Protein AF-F8PGN5-F1 (afdb_monomer)

Mean predicted aligned error: 4.95 Å

Sequence (85 aa):
VYRVHWLRAKAMYNRWIKKDILVCLKMKWTVQYFQHQTKGWKDFQDANKMEAKPSHVVYAERQIIMWNQFSEQAKDSFHRLGTVV

Foldseek 3Di:
DVVVVVVVVVVVVVVVVVVVVVVLVVLVVQLVVLVVQLVVLVVQLVVVVVVVNVVSNVVSVVSNVVSVVSNVVSCVVCVVVVRHD

Structure (mmCIF, N/CA/C/O backbone):
data_AF-F8PGN5-F1
#
_entry.id   AF-F8PGN5-F1
#
loop_
_atom_site.group_PDB
_atom_site.id
_atom_site.type_symbol
_atom_site.label_atom_id
_atom_site.label_alt_id
_atom_site.label_comp_id
_atom_site.label_asym_id
_atom_site.label_entity_id
_atom_site.label_seq_id
_atom_site.pdbx_PDB_ins_code
_atom_site.Cartn_x
_atom_site.Cartn_y
_atom_site.Cartn_z
_atom_site.occupancy
_atom_site.B_iso_or_equiv
_atom_site.auth_seq_id
_atom_site.auth_comp_id
_atom_site.auth_asym_id
_atom_site.auth_atom_id
_atom_site.pdbx_PDB_model_num
ATOM 1 N N . VAL A 1 1 ? -36.883 -4.156 32.732 1.00 69.94 1 VAL A N 1
ATOM 2 C CA . VAL A 1 1 ? -36.528 -3.131 31.714 1.00 69.94 1 VAL A CA 1
ATOM 3 C C . VAL A 1 1 ? -35.030 -2.780 31.732 1.00 69.94 1 VAL A C 1
ATOM 5 O O . VAL A 1 1 ? -34.387 -2.902 30.698 1.00 69.94 1 VAL A O 1
ATOM 8 N N . TYR A 1 2 ? -34.418 -2.495 32.891 1.00 86.44 2 TYR A N 1
ATOM 9 C CA . TYR A 1 2 ? -32.994 -2.108 33.036 1.00 86.44 2 TYR A CA 1
ATOM 10 C C . TYR A 1 2 ? -31.952 -3.051 32.382 1.00 86.44 2 TYR A C 1
ATOM 12 O O . TYR A 1 2 ? -31.067 -2.606 31.653 1.00 86.44 2 TYR A O 1
ATOM 20 N N . ARG A 1 3 ? -32.090 -4.374 32.558 1.00 91.69 3 ARG A N 1
ATOM 21 C CA . ARG A 1 3 ? -31.147 -5.376 32.015 1.00 91.69 3 ARG A CA 1
ATOM 22 C C . ARG A 1 3 ? -31.058 -5.372 30.483 1.00 91.69 3 ARG A C 1
ATOM 24 O O . ARG A 1 3 ? -29.974 -5.540 29.932 1.00 91.69 3 ARG A O 1
ATOM 31 N N . VAL A 1 4 ? -32.181 -5.163 29.791 1.00 92.44 4 VAL A N 1
ATOM 32 C CA . VAL A 1 4 ? -32.230 -5.144 28.316 1.00 92.44 4 VAL A CA 1
ATOM 33 C C . VAL A 1 4 ? -31.532 -3.899 27.768 1.00 92.44 4 VAL A C 1
ATOM 35 O O . VAL A 1 4 ? -30.778 -4.000 26.800 1.00 92.44 4 VAL A O 1
ATOM 38 N N . HIS A 1 5 ? -31.717 -2.740 28.409 1.00 93.31 5 HIS A N 1
ATOM 39 C CA . HIS A 1 5 ? -31.009 -1.514 28.030 1.00 93.31 5 HIS A CA 1
ATOM 40 C C . HIS A 1 5 ? -29.498 -1.647 28.227 1.00 93.31 5 HIS A C 1
ATOM 42 O O . HIS A 1 5 ? -28.737 -1.305 27.322 1.00 93.31 5 HIS A O 1
ATOM 48 N N . TRP A 1 6 ? -29.063 -2.231 29.347 1.00 94.94 6 TRP A N 1
ATOM 49 C CA . TRP A 1 6 ? -27.645 -2.488 29.592 1.00 94.94 6 TRP A CA 1
ATOM 50 C C . TRP A 1 6 ? -27.027 -3.436 28.552 1.00 94.94 6 TRP A C 1
ATOM 52 O O . TRP A 1 6 ? -25.961 -3.146 28.010 1.00 94.94 6 TRP A O 1
ATOM 62 N N . LEU A 1 7 ? -27.711 -4.533 28.202 1.00 96.00 7 LEU A N 1
ATOM 63 C CA . LEU A 1 7 ? -27.228 -5.469 27.179 1.00 96.00 7 LEU A CA 1
ATOM 64 C C . LEU A 1 7 ? -27.092 -4.807 25.801 1.00 96.00 7 LEU A C 1
ATOM 66 O O . LEU A 1 7 ? -26.100 -5.038 25.109 1.00 96.00 7 LEU A O 1
ATOM 70 N N . ARG A 1 8 ? -28.049 -3.953 25.414 1.00 95.50 8 ARG A N 1
ATOM 71 C CA . ARG A 1 8 ? -27.979 -3.191 24.156 1.00 95.50 8 ARG A CA 1
ATOM 72 C C . ARG A 1 8 ? -26.804 -2.216 24.153 1.00 95.50 8 ARG A C 1
ATOM 74 O O . ARG A 1 8 ? -26.044 -2.202 23.186 1.00 95.50 8 ARG A O 1
ATOM 81 N N . ALA A 1 9 ? -26.613 -1.462 25.237 1.00 95.38 9 ALA A N 1
ATOM 82 C CA . ALA A 1 9 ? -25.490 -0.535 25.371 1.00 95.38 9 ALA A CA 1
ATOM 83 C C . ALA A 1 9 ? -24.139 -1.268 25.298 1.00 95.38 9 ALA A C 1
ATOM 85 O O . ALA A 1 9 ? -23.263 -0.881 24.524 1.00 95.38 9 ALA A O 1
ATOM 86 N N . LYS A 1 10 ? -24.000 -2.395 26.010 1.00 96.38 10 LYS A N 1
ATOM 87 C CA . LYS A 1 10 ? -22.798 -3.241 25.968 1.00 96.38 10 LYS A CA 1
ATOM 88 C C . LYS A 1 10 ? -22.531 -3.805 24.569 1.00 96.38 10 LYS A C 1
ATOM 90 O O . LYS A 1 10 ? -21.394 -3.789 24.105 1.00 96.38 10 LYS A O 1
ATOM 95 N N . ALA A 1 11 ? -23.564 -4.278 23.870 1.00 96.69 11 ALA A N 1
ATOM 96 C CA . ALA A 1 11 ? -23.426 -4.781 22.505 1.00 96.69 11 ALA A CA 1
ATOM 97 C C . ALA A 1 11 ? -22.985 -3.680 21.525 1.00 96.69 11 ALA A C 1
ATOM 99 O O . ALA A 1 11 ? -22.125 -3.921 20.677 1.00 96.69 11 ALA A O 1
ATOM 100 N N . MET A 1 12 ? -23.529 -2.466 21.658 1.00 96.12 12 MET A N 1
ATOM 101 C CA . MET A 1 12 ? -23.108 -1.314 20.858 1.00 96.12 12 MET A CA 1
ATOM 102 C C . MET A 1 12 ? -21.651 -0.942 21.126 1.00 96.12 12 MET A C 1
ATOM 104 O O . MET A 1 12 ? -20.901 -0.769 20.169 1.00 96.12 12 MET A O 1
ATOM 108 N N . TYR A 1 13 ? -21.244 -0.881 22.393 1.00 95.50 13 TYR A N 1
ATOM 109 C CA . TYR A 1 13 ? -19.861 -0.614 22.786 1.00 95.50 13 TYR A CA 1
ATOM 110 C C . TYR A 1 13 ? -18.888 -1.645 22.194 1.00 95.50 13 TYR A C 1
ATOM 112 O O . TYR A 1 13 ? -17.942 -1.286 21.496 1.00 95.50 13 TYR A O 1
ATOM 120 N N . ASN A 1 14 ? -19.189 -2.938 22.348 1.00 96.69 14 ASN A N 1
ATOM 121 C CA . ASN A 1 14 ? -18.379 -4.011 21.768 1.00 96.69 14 ASN A CA 1
ATOM 122 C C . ASN A 1 14 ? -18.305 -3.924 20.239 1.00 96.69 14 ASN A C 1
ATOM 124 O O . ASN A 1 14 ? -17.270 -4.216 19.641 1.00 96.69 14 ASN A O 1
ATOM 128 N N . ARG A 1 15 ? -19.402 -3.535 19.582 1.00 96.81 15 ARG A N 1
ATOM 129 C CA . ARG A 1 15 ? -19.424 -3.335 18.131 1.00 96.81 15 ARG A CA 1
ATOM 130 C C . ARG A 1 15 ? -18.534 -2.167 17.714 1.00 96.81 15 ARG A C 1
ATOM 132 O O . ARG A 1 15 ? -17.884 -2.279 16.682 1.00 96.81 15 ARG A O 1
ATOM 139 N N . TRP A 1 16 ? -18.513 -1.076 18.477 1.00 96.44 16 TRP A N 1
ATOM 140 C CA . TRP A 1 16 ? -17.631 0.059 18.208 1.00 96.44 16 TRP A CA 1
ATOM 141 C C . TRP A 1 16 ? -16.161 -0.342 18.293 1.00 96.44 16 TRP A C 1
ATOM 143 O O . TRP A 1 16 ? -15.447 -0.128 17.321 1.00 96.44 16 TRP A O 1
ATOM 153 N N . ILE A 1 17 ? -15.755 -1.047 19.354 1.00 95.06 17 ILE A N 1
ATOM 154 C CA . ILE A 1 17 ? -14.384 -1.577 19.479 1.00 95.06 17 ILE A CA 1
ATOM 155 C C . ILE A 1 17 ? -14.032 -2.484 18.295 1.00 95.06 17 ILE A C 1
ATOM 157 O O . ILE A 1 17 ? -12.988 -2.333 17.670 1.00 95.06 17 ILE A O 1
ATOM 161 N N . LYS A 1 18 ? -14.920 -3.422 17.941 1.00 94.25 18 LYS A N 1
ATOM 162 C CA . LYS A 1 18 ? -14.682 -4.322 16.801 1.00 94.25 18 LYS A CA 1
ATOM 163 C C . LYS A 1 18 ? -14.536 -3.565 15.483 1.00 94.25 18 LYS A C 1
ATOM 165 O O . LYS A 1 18 ? -13.709 -3.943 14.659 1.00 94.25 18 LYS A O 1
ATOM 170 N N . LYS A 1 19 ? -15.363 -2.541 15.261 1.00 95.12 19 LYS A N 1
ATOM 171 C CA . LYS A 1 19 ? -15.306 -1.721 14.047 1.00 95.12 19 LYS A CA 1
ATOM 172 C C . LYS A 1 19 ? -14.002 -0.943 13.966 1.00 95.12 19 LYS A C 1
ATOM 174 O O . LYS A 1 19 ? -13.421 -0.922 12.891 1.00 95.12 19 LYS A O 1
ATOM 179 N N . ASP A 1 20 ? -13.558 -0.367 15.074 1.00 92.50 20 ASP A N 1
ATOM 180 C CA . ASP A 1 20 ? -12.298 0.369 15.155 1.00 92.50 20 ASP A CA 1
ATOM 181 C C . ASP A 1 20 ? -11.108 -0.517 14.747 1.00 92.50 20 ASP A C 1
ATOM 183 O O . ASP A 1 20 ? -10.430 -0.243 13.758 1.00 92.50 20 ASP A O 1
ATOM 187 N N . ILE A 1 21 ? -10.977 -1.689 15.382 1.00 92.88 21 ILE A N 1
ATOM 188 C CA . ILE A 1 21 ? -9.945 -2.684 15.044 1.00 92.88 21 ILE A CA 1
ATOM 189 C C . ILE A 1 21 ? -10.026 -3.095 13.566 1.00 92.88 21 ILE A C 1
ATOM 191 O O . ILE A 1 21 ? -9.010 -3.178 12.874 1.00 92.88 21 ILE A O 1
ATOM 195 N N . LEU A 1 22 ? -11.236 -3.356 13.061 1.00 95.56 22 LEU A N 1
ATOM 196 C CA . LEU A 1 22 ? -11.434 -3.781 11.677 1.00 95.56 22 LEU A CA 1
ATOM 197 C C . LEU A 1 22 ? -11.045 -2.690 10.671 1.00 95.56 22 LEU A C 1
ATOM 199 O O . LEU A 1 22 ? -10.531 -3.016 9.604 1.00 95.56 22 LEU A O 1
ATOM 203 N N . VAL A 1 23 ? -11.299 -1.418 10.979 1.00 93.94 23 VAL A N 1
ATOM 204 C CA . VAL A 1 23 ? -10.920 -0.292 10.116 1.00 93.94 23 VAL A CA 1
ATOM 205 C C . VAL A 1 23 ? -9.399 -0.185 10.032 1.00 93.94 23 VAL A C 1
ATOM 207 O O . VAL A 1 23 ? -8.873 -0.165 8.920 1.00 93.94 23 VAL A O 1
ATOM 210 N N . CYS A 1 24 ? -8.691 -0.244 11.163 1.00 91.75 24 CYS A N 1
ATOM 211 C CA . CYS A 1 24 ? -7.225 -0.236 11.188 1.00 91.75 24 CYS A CA 1
ATOM 212 C C . CYS A 1 24 ? -6.628 -1.405 10.385 1.00 91.75 24 CYS A C 1
ATOM 214 O O . CYS A 1 24 ? -5.722 -1.217 9.572 1.00 91.75 24 CYS A O 1
ATOM 216 N N . LEU A 1 25 ? -7.180 -2.615 10.539 1.00 94.12 25 LEU A N 1
ATOM 217 C CA . LEU A 1 25 ? -6.755 -3.781 9.756 1.00 94.12 25 LEU A CA 1
ATOM 218 C C . LEU A 1 25 ? -7.009 -3.600 8.256 1.00 94.12 25 LEU A C 1
ATOM 220 O O . LEU A 1 25 ? -6.144 -3.924 7.445 1.00 94.12 25 LEU A O 1
ATOM 224 N N . LYS A 1 26 ? -8.167 -3.054 7.871 1.00 95.88 26 LYS A N 1
ATOM 225 C CA . LYS A 1 26 ? -8.488 -2.784 6.464 1.00 95.88 26 LYS A CA 1
ATOM 226 C C . LYS A 1 26 ? -7.549 -1.755 5.842 1.00 95.88 26 LYS A C 1
ATOM 228 O O . LYS A 1 26 ? -7.147 -1.945 4.696 1.00 95.88 26 LYS A O 1
ATOM 233 N N . MET A 1 27 ? -7.175 -0.705 6.574 1.00 94.94 27 MET A N 1
ATOM 234 C CA . MET A 1 27 ? -6.186 0.279 6.113 1.00 94.94 27 MET A CA 1
ATOM 235 C C . MET A 1 27 ? -4.843 -0.403 5.839 1.00 94.94 27 MET A C 1
ATOM 237 O O . MET A 1 27 ? -4.278 -0.252 4.754 1.00 94.94 27 MET A O 1
ATOM 241 N N . LYS A 1 28 ? -4.402 -1.263 6.765 1.00 95.12 28 LYS A N 1
ATOM 242 C CA . LYS A 1 28 ? -3.178 -2.049 6.597 1.00 95.12 28 LYS A CA 1
ATOM 243 C C . LYS A 1 28 ? -3.221 -2.977 5.387 1.00 95.12 28 LYS A C 1
ATOM 245 O O . LYS A 1 28 ? -2.313 -2.967 4.558 1.00 95.12 28 LYS A O 1
ATOM 250 N N . TRP A 1 29 ? -4.296 -3.746 5.246 1.00 96.50 29 TRP A N 1
ATOM 251 C CA . TRP A 1 29 ? -4.475 -4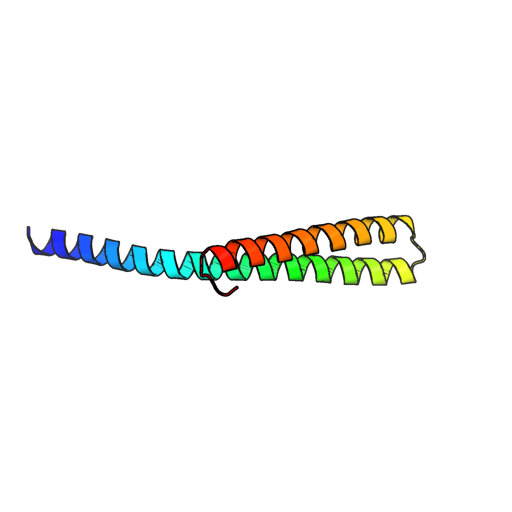.642 4.104 1.00 96.50 29 TRP A CA 1
ATOM 252 C C . TRP A 1 29 ? -4.571 -3.898 2.777 1.00 96.50 29 TRP A C 1
ATOM 254 O O . TRP A 1 29 ? -4.096 -4.409 1.772 1.00 96.50 29 TRP A O 1
ATOM 264 N N . THR A 1 30 ? -5.127 -2.686 2.766 1.00 97.19 30 THR A N 1
ATOM 265 C CA . THR A 1 30 ? -5.187 -1.852 1.558 1.00 97.19 30 THR A CA 1
ATOM 266 C C . THR A 1 30 ? -3.786 -1.520 1.046 1.00 97.19 30 THR A C 1
ATOM 268 O O . THR A 1 30 ? -3.497 -1.731 -0.130 1.00 97.19 30 THR A O 1
ATOM 271 N N . VAL A 1 31 ? -2.880 -1.082 1.927 1.00 96.94 31 VAL A N 1
ATOM 272 C CA . VAL A 1 31 ? -1.487 -0.799 1.538 1.00 96.94 31 VAL A CA 1
ATOM 273 C C . VAL A 1 31 ? -0.765 -2.067 1.095 1.00 96.94 31 VAL A C 1
ATOM 275 O O . VAL A 1 31 ? -0.110 -2.072 0.052 1.00 96.94 31 VAL A O 1
ATOM 278 N N . GLN A 1 32 ? -0.924 -3.164 1.838 1.00 97.12 32 GLN A N 1
ATOM 279 C CA . GLN A 1 32 ? -0.324 -4.452 1.474 1.00 97.12 32 GLN A CA 1
ATOM 280 C C . GLN A 1 32 ? -0.826 -4.961 0.119 1.00 97.12 32 GLN A C 1
ATOM 282 O O . GLN A 1 32 ? -0.049 -5.506 -0.662 1.00 97.12 32 GLN A O 1
ATOM 287 N N . TYR A 1 33 ? -2.104 -4.749 -0.188 1.00 98.06 33 TYR A N 1
ATOM 288 C CA . TYR A 1 33 ? -2.685 -5.101 -1.474 1.00 98.06 33 TYR A CA 1
ATOM 289 C C . TYR A 1 33 ? -2.049 -4.301 -2.615 1.00 98.06 33 TYR A C 1
ATOM 291 O O . TYR A 1 33 ? -1.647 -4.894 -3.612 1.00 98.06 33 TYR A O 1
ATOM 299 N N . PHE A 1 34 ? -1.875 -2.985 -2.466 1.00 98.00 34 PHE A N 1
ATOM 300 C CA . PHE A 1 34 ? -1.207 -2.168 -3.486 1.00 98.00 34 PHE A CA 1
ATOM 301 C C . PHE A 1 34 ? 0.243 -2.599 -3.716 1.00 98.00 34 PHE A C 1
ATOM 303 O O . PHE A 1 34 ? 0.662 -2.755 -4.860 1.00 98.00 34 PHE A O 1
ATOM 310 N N . GLN A 1 35 ? 0.986 -2.892 -2.648 1.00 97.81 35 GLN A N 1
ATOM 311 C CA . GLN A 1 35 ? 2.350 -3.422 -2.755 1.00 97.81 35 GLN A CA 1
ATOM 312 C C . GLN A 1 35 ? 2.392 -4.788 -3.446 1.00 97.81 35 GLN A C 1
ATOM 314 O O . GLN A 1 35 ? 3.279 -5.047 -4.261 1.00 97.81 35 GLN A O 1
ATOM 319 N N . HIS A 1 36 ? 1.425 -5.657 -3.145 1.00 98.00 36 HIS A N 1
ATOM 320 C CA . HIS A 1 36 ? 1.288 -6.948 -3.806 1.00 98.00 36 HIS A CA 1
ATOM 321 C C . HIS A 1 36 ? 1.014 -6.787 -5.308 1.00 98.00 36 HIS A C 1
ATOM 323 O O . HIS A 1 36 ? 1.663 -7.455 -6.111 1.00 98.00 36 HIS A O 1
ATOM 329 N N . GLN A 1 37 ? 0.137 -5.854 -5.695 1.00 98.19 37 GLN A N 1
ATOM 330 C CA . GLN A 1 37 ? -0.111 -5.530 -7.103 1.00 98.19 37 GLN A CA 1
ATOM 331 C C . GLN A 1 37 ? 1.152 -5.009 -7.792 1.00 98.19 37 GLN A C 1
ATOM 333 O O . GLN A 1 37 ? 1.513 -5.517 -8.852 1.00 98.19 37 GLN A O 1
ATOM 338 N N . THR A 1 38 ? 1.883 -4.069 -7.178 1.00 98.00 38 THR A N 1
ATOM 339 C CA . THR A 1 38 ? 3.180 -3.609 -7.703 1.00 98.00 38 THR A CA 1
ATOM 340 C C . THR A 1 38 ? 4.117 -4.787 -7.958 1.00 98.00 38 THR A C 1
ATOM 342 O O . THR A 1 38 ? 4.740 -4.854 -9.017 1.00 98.00 38 THR A O 1
ATOM 345 N N . LYS A 1 39 ? 4.238 -5.711 -6.996 1.00 97.94 39 LYS A N 1
ATOM 346 C CA . LYS A 1 39 ? 5.102 -6.885 -7.138 1.00 97.94 39 LYS A CA 1
ATOM 347 C C . LYS A 1 39 ? 4.669 -7.753 -8.322 1.00 97.94 39 LYS A C 1
ATOM 349 O O . LYS A 1 39 ? 5.507 -8.060 -9.159 1.00 97.94 39 LYS A O 1
ATOM 354 N N . GLY A 1 40 ? 3.378 -8.060 -8.444 1.00 97.75 40 GLY A N 1
ATOM 355 C CA . GLY A 1 40 ? 2.859 -8.839 -9.571 1.00 97.75 40 GLY A CA 1
ATOM 356 C C . GLY A 1 40 ? 3.153 -8.197 -10.931 1.00 97.75 40 GLY A C 1
ATOM 357 O O . GLY A 1 40 ? 3.535 -8.888 -11.872 1.00 97.75 40 GLY A O 1
ATOM 358 N N . TRP A 1 41 ? 3.056 -6.867 -11.035 1.00 97.81 41 TRP A N 1
ATOM 359 C CA . TRP A 1 41 ? 3.404 -6.158 -12.270 1.00 97.81 41 TRP A CA 1
ATOM 360 C C . TRP A 1 41 ? 4.907 -6.126 -12.558 1.00 97.81 41 TRP A C 1
ATOM 362 O O . TRP A 1 41 ? 5.280 -6.165 -13.729 1.00 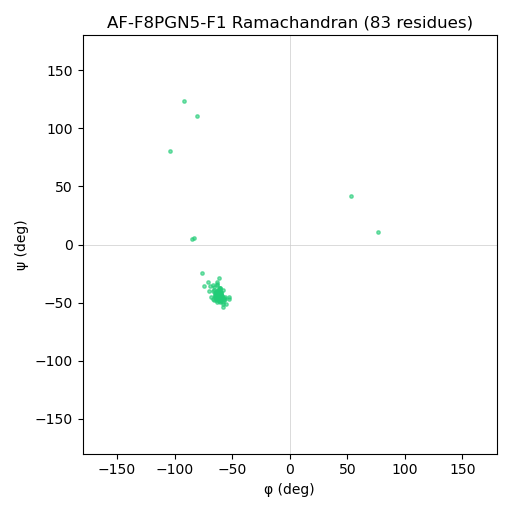97.81 41 TRP A O 1
ATOM 372 N N . LYS A 1 42 ? 5.767 -6.092 -11.532 1.00 96.75 42 LYS A N 1
ATOM 373 C CA . LYS A 1 42 ? 7.223 -6.256 -11.697 1.00 96.75 42 LYS A CA 1
ATOM 374 C C . LYS A 1 42 ? 7.562 -7.642 -12.232 1.00 96.75 42 LYS A C 1
ATOM 376 O O . LYS A 1 42 ? 8.250 -7.741 -13.240 1.00 96.75 42 LYS A O 1
ATOM 381 N N . ASP A 1 43 ? 6.989 -8.682 -11.633 1.00 96.38 43 ASP A N 1
ATOM 382 C CA . ASP A 1 43 ? 7.193 -10.063 -12.077 1.00 96.38 43 ASP A CA 1
ATOM 383 C C . ASP A 1 43 ? 6.726 -10.240 -13.542 1.00 96.38 43 ASP A C 1
ATOM 385 O O . ASP A 1 43 ? 7.422 -10.838 -14.364 1.00 96.38 43 ASP A O 1
ATOM 389 N N . PHE A 1 44 ? 5.586 -9.638 -13.912 1.00 94.12 44 PHE A N 1
ATOM 390 C CA . PHE A 1 44 ? 5.101 -9.605 -15.298 1.00 94.12 44 PHE A CA 1
ATOM 391 C C . PHE A 1 44 ? 6.041 -8.835 -16.241 1.00 94.12 44 PHE A C 1
ATOM 393 O O . PHE A 1 44 ? 6.304 -9.288 -17.358 1.00 94.12 44 PHE A O 1
ATOM 400 N N . GLN A 1 45 ? 6.548 -7.673 -15.820 1.00 95.50 45 GLN A N 1
ATOM 401 C CA . GLN A 1 45 ? 7.502 -6.882 -16.599 1.00 95.50 45 GLN A CA 1
ATOM 402 C C . GLN A 1 45 ? 8.772 -7.691 -16.886 1.00 95.50 45 GLN A C 1
ATOM 404 O O . GLN A 1 45 ? 9.230 -7.721 -18.028 1.00 95.50 45 GLN A O 1
ATOM 409 N N . ASP A 1 46 ? 9.321 -8.354 -15.870 1.00 93.56 46 ASP A N 1
ATOM 410 C CA . ASP A 1 46 ? 10.565 -9.113 -15.976 1.00 93.56 46 ASP A CA 1
ATOM 411 C C . ASP A 1 46 ? 10.405 -10.332 -16.893 1.00 93.56 46 ASP A C 1
ATOM 413 O O . ASP A 1 46 ? 11.254 -10.555 -17.757 1.00 93.56 46 ASP A O 1
ATOM 417 N N . ALA A 1 47 ? 9.270 -11.036 -16.822 1.00 92.62 47 ALA A N 1
ATOM 418 C CA . ALA A 1 47 ? 8.945 -12.105 -17.768 1.00 92.62 47 ALA A CA 1
ATOM 419 C C . ALA A 1 47 ? 8.875 -11.599 -19.226 1.00 92.62 47 ALA A C 1
ATOM 421 O O . ALA A 1 47 ? 9.442 -12.205 -20.133 1.00 92.62 47 ALA A O 1
ATOM 422 N N . ASN A 1 48 ? 8.244 -10.445 -19.473 1.00 90.31 48 ASN A N 1
ATOM 423 C CA . ASN A 1 48 ? 8.101 -9.903 -20.833 1.00 90.31 48 ASN A CA 1
ATOM 424 C C . ASN A 1 48 ? 9.383 -9.254 -21.381 1.00 90.31 48 ASN A C 1
ATOM 426 O O . ASN A 1 48 ? 9.563 -9.193 -22.600 1.00 90.31 48 ASN A O 1
ATOM 430 N N . LYS A 1 49 ? 10.290 -8.791 -20.508 1.00 88.12 49 LYS A N 1
ATOM 431 C CA . LYS A 1 49 ? 11.648 -8.388 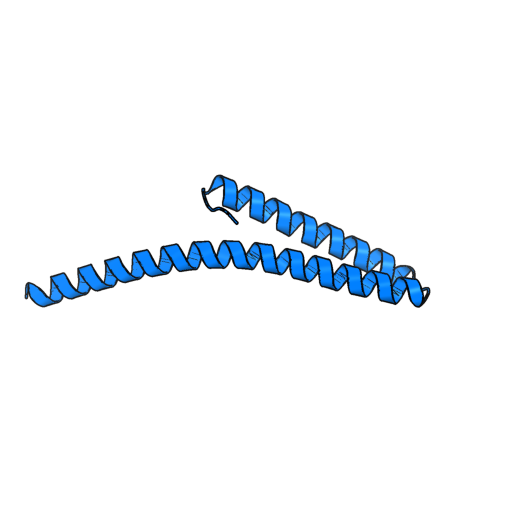-20.905 1.00 88.12 49 LYS A CA 1
ATOM 432 C C . LYS A 1 49 ? 12.424 -9.577 -21.466 1.00 88.12 49 LYS A C 1
ATOM 434 O O . LYS A 1 49 ? 13.082 -9.422 -22.490 1.00 88.12 49 LYS A O 1
ATOM 439 N N . MET A 1 50 ? 12.307 -10.752 -20.839 1.00 82.81 50 MET A N 1
ATOM 440 C CA . MET A 1 50 ? 12.936 -11.985 -21.334 1.00 82.81 50 MET A CA 1
ATOM 441 C C . MET A 1 50 ? 12.381 -12.406 -22.703 1.00 82.81 50 MET A C 1
ATOM 443 O O . MET A 1 50 ? 13.131 -12.882 -23.547 1.00 82.81 50 MET A O 1
ATOM 447 N N . GLU A 1 51 ? 11.090 -12.174 -22.952 1.00 83.25 51 GLU A N 1
ATOM 448 C CA . GLU A 1 51 ? 10.422 -12.494 -24.223 1.00 83.25 51 GLU A CA 1
ATOM 449 C C . GLU A 1 51 ? 10.567 -11.411 -25.314 1.00 83.25 51 GLU A C 1
ATOM 451 O O . GLU A 1 51 ? 9.954 -11.528 -26.375 1.00 83.25 51 GLU A O 1
ATOM 456 N N . ALA A 1 52 ? 11.348 -10.349 -25.073 1.00 84.12 52 ALA A N 1
ATOM 457 C CA . ALA A 1 52 ? 11.557 -9.229 -25.999 1.00 84.12 52 ALA A CA 1
ATOM 458 C C . ALA A 1 52 ? 10.249 -8.575 -26.503 1.00 84.12 52 ALA A C 1
ATOM 460 O O . ALA A 1 52 ? 10.121 -8.220 -27.676 1.00 84.12 52 ALA A O 1
ATOM 461 N N . LYS A 1 53 ? 9.272 -8.383 -25.602 1.00 86.31 53 LYS A N 1
ATOM 462 C CA . LYS A 1 53 ? 7.968 -7.753 -25.886 1.00 86.31 53 LYS A CA 1
ATOM 463 C C . LYS A 1 53 ? 7.902 -6.309 -25.352 1.00 86.31 53 LYS A C 1
ATOM 465 O O . LYS A 1 53 ? 7.313 -6.069 -24.294 1.00 86.31 53 LYS A O 1
ATOM 470 N N . PRO A 1 54 ? 8.468 -5.310 -26.059 1.00 84.94 54 PRO A N 1
ATOM 471 C CA . PRO A 1 54 ? 8.676 -3.962 -25.519 1.00 84.94 54 PRO A CA 1
ATOM 472 C C . PRO A 1 54 ? 7.380 -3.220 -25.158 1.00 84.94 54 PRO A C 1
ATOM 474 O O . PRO A 1 54 ? 7.345 -2.498 -24.166 1.00 84.94 54 PRO A O 1
ATOM 477 N N . SER A 1 55 ? 6.288 -3.426 -25.899 1.00 89.75 55 SER A N 1
ATOM 478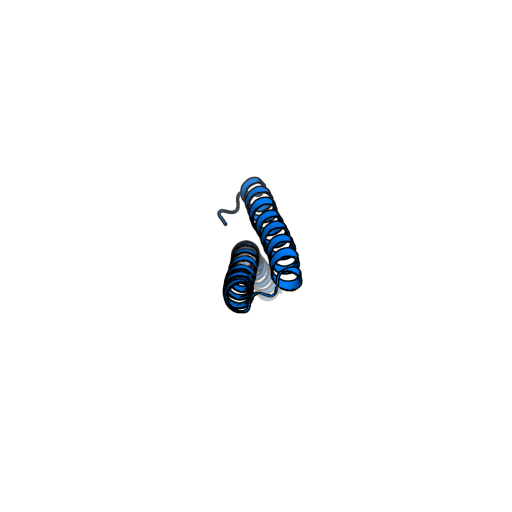 C CA . SER A 1 55 ? 4.989 -2.801 -25.601 1.00 89.75 55 SER A CA 1
ATOM 479 C C . SER A 1 55 ? 4.416 -3.245 -24.251 1.00 89.75 55 SER A C 1
ATOM 481 O O . SER A 1 55 ? 3.902 -2.427 -23.486 1.00 89.75 55 SER A O 1
ATOM 483 N N . HIS A 1 56 ? 4.543 -4.534 -23.929 1.00 89.56 56 HIS A N 1
ATOM 484 C CA . HIS A 1 56 ? 4.085 -5.101 -22.663 1.00 89.56 56 HIS A CA 1
ATOM 485 C C . HIS A 1 56 ? 4.931 -4.613 -21.486 1.00 89.56 56 HIS A C 1
ATOM 487 O O . HIS A 1 56 ? 4.384 -4.344 -20.417 1.00 89.56 56 HIS A O 1
ATOM 493 N N . VAL A 1 57 ? 6.237 -4.429 -21.696 1.00 93.19 57 VAL A N 1
ATOM 494 C CA . VAL A 1 57 ? 7.153 -3.873 -20.690 1.00 93.19 57 VAL A CA 1
ATOM 495 C C . VAL A 1 57 ? 6.769 -2.436 -20.335 1.00 93.19 57 VAL A C 1
ATOM 497 O O . VAL A 1 57 ? 6.589 -2.138 -19.157 1.00 93.19 57 VAL A O 1
ATOM 500 N N . VAL A 1 58 ? 6.551 -1.572 -21.331 1.00 94.06 58 VAL A N 1
ATOM 501 C CA . VAL A 1 58 ? 6.146 -0.170 -21.103 1.00 94.06 58 VAL A CA 1
ATOM 502 C C . VAL A 1 58 ? 4.789 -0.088 -20.397 1.00 94.06 58 VAL A C 1
ATOM 504 O O . VAL A 1 58 ? 4.583 0.735 -19.502 1.00 94.06 58 VAL A O 1
ATOM 507 N N . TYR A 1 59 ? 3.845 -0.962 -20.756 1.00 95.19 59 TYR A N 1
ATOM 508 C CA . TYR A 1 59 ? 2.559 -1.018 -20.064 1.00 95.19 59 TYR A CA 1
ATOM 509 C C . TYR A 1 59 ? 2.712 -1.447 -18.599 1.00 95.19 59 TYR A C 1
ATOM 511 O O . TYR A 1 59 ? 2.126 -0.825 -17.710 1.00 95.19 59 TYR A O 1
ATOM 519 N N . ALA A 1 60 ? 3.528 -2.469 -18.337 1.00 95.56 60 ALA A N 1
ATOM 520 C CA . ALA A 1 60 ? 3.810 -2.936 -16.986 1.00 95.56 60 ALA A CA 1
ATOM 521 C C . ALA A 1 60 ? 4.480 -1.846 -16.134 1.00 95.56 60 ALA A C 1
ATOM 523 O O . ALA A 1 60 ? 4.081 -1.640 -14.992 1.00 95.56 60 ALA A O 1
ATOM 524 N N . GLU A 1 61 ? 5.417 -1.077 -16.696 1.00 96.25 61 GLU A N 1
ATOM 525 C CA . GLU A 1 61 ? 6.044 0.070 -16.018 1.00 96.25 61 GLU A CA 1
ATOM 526 C C . GLU A 1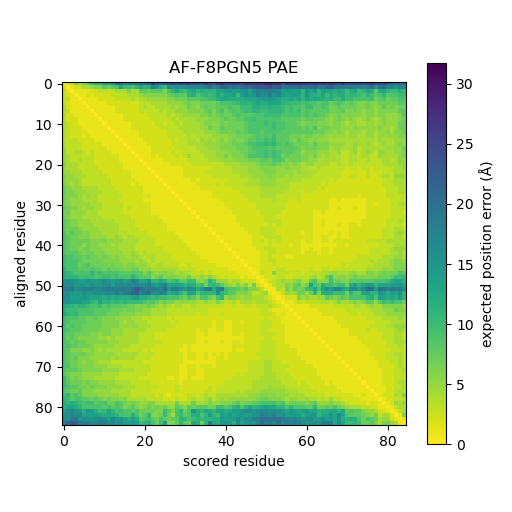 61 ? 5.018 1.098 -15.557 1.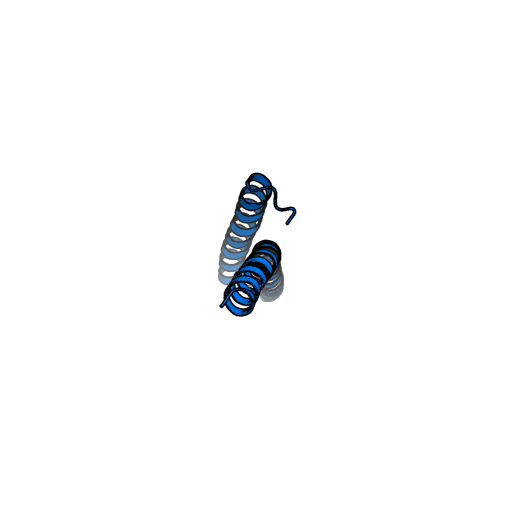00 96.25 61 GLU A C 1
ATOM 528 O O . GLU A 1 61 ? 5.036 1.528 -14.400 1.00 96.25 61 GLU A O 1
ATOM 533 N N . ARG A 1 62 ? 4.066 1.445 -16.428 1.00 97.31 62 ARG A N 1
ATOM 534 C CA . ARG A 1 62 ? 2.981 2.361 -16.069 1.00 97.31 62 ARG A CA 1
ATOM 535 C C . ARG A 1 62 ? 2.147 1.823 -14.904 1.00 97.31 62 ARG A C 1
ATOM 537 O O . ARG A 1 62 ? 1.804 2.587 -14.002 1.00 97.31 62 ARG A O 1
ATOM 544 N N . GLN A 1 63 ? 1.837 0.526 -14.907 1.00 97.69 63 GLN A N 1
ATOM 545 C CA . GLN A 1 63 ? 1.092 -0.111 -13.818 1.00 97.69 63 GLN A CA 1
ATOM 546 C C . GLN A 1 63 ? 1.886 -0.096 -12.507 1.00 97.69 63 GLN A C 1
ATOM 548 O O . GLN A 1 63 ? 1.345 0.290 -11.473 1.00 97.69 63 GLN A O 1
ATOM 553 N N . ILE A 1 64 ? 3.179 -0.432 -12.544 1.00 98.00 64 ILE A N 1
ATOM 554 C CA . ILE A 1 64 ? 4.075 -0.402 -11.376 1.00 98.00 64 ILE A CA 1
ATOM 555 C C . ILE A 1 64 ? 4.094 0.993 -10.744 1.00 98.00 64 ILE A C 1
ATOM 557 O O . ILE A 1 64 ? 3.962 1.118 -9.526 1.00 98.00 64 ILE A O 1
ATOM 561 N N . ILE A 1 65 ? 4.240 2.043 -11.557 1.00 98.06 65 ILE A N 1
ATOM 562 C CA . ILE A 1 65 ? 4.255 3.432 -11.077 1.00 98.06 65 ILE A CA 1
ATOM 563 C C . ILE A 1 65 ? 2.926 3.777 -10.399 1.00 98.06 65 ILE A C 1
ATOM 565 O O . ILE A 1 65 ? 2.931 4.284 -9.278 1.00 98.06 65 ILE A O 1
ATOM 569 N N . MET A 1 66 ? 1.798 3.462 -11.038 1.00 98.38 66 MET A N 1
ATOM 570 C CA . MET A 1 66 ? 0.465 3.745 -10.500 1.00 98.38 66 MET A CA 1
ATOM 571 C C . MET A 1 66 ? 0.224 3.045 -9.153 1.00 98.38 66 MET A C 1
ATOM 573 O O . MET A 1 66 ? -0.190 3.688 -8.190 1.00 98.38 66 MET A O 1
ATOM 577 N N . TRP A 1 67 ? 0.522 1.746 -9.047 1.00 98.25 67 TRP A N 1
ATOM 578 C CA . TRP A 1 67 ? 0.320 0.996 -7.801 1.00 98.25 67 TRP A CA 1
ATOM 579 C C . TRP A 1 67 ? 1.249 1.456 -6.675 1.00 98.25 67 TRP A C 1
ATOM 581 O O . TRP A 1 67 ? 0.823 1.527 -5.520 1.00 98.25 67 TRP A O 1
ATOM 591 N N . ASN A 1 68 ? 2.482 1.855 -6.998 1.00 97.94 68 ASN A N 1
ATOM 592 C CA . ASN A 1 68 ? 3.373 2.485 -6.024 1.00 97.94 68 ASN A CA 1
ATOM 593 C C . ASN A 1 68 ? 2.814 3.815 -5.520 1.00 97.94 68 ASN A C 1
ATOM 595 O O . ASN A 1 68 ? 2.796 4.041 -4.313 1.00 97.94 68 ASN A O 1
ATOM 599 N N . GLN A 1 69 ? 2.309 4.667 -6.415 1.00 98.06 69 GLN A N 1
ATOM 600 C CA . GLN A 1 69 ? 1.684 5.930 -6.022 1.00 98.06 69 GLN A CA 1
ATOM 601 C C . GLN A 1 69 ? 0.482 5.700 -5.101 1.00 98.06 69 GLN A C 1
ATOM 603 O O . GLN A 1 69 ? 0.365 6.386 -4.088 1.00 98.06 69 GLN A O 1
ATOM 608 N N . PHE A 1 70 ? -0.367 4.708 -5.386 1.00 97.81 70 PHE A N 1
ATOM 609 C CA . PHE A 1 70 ? -1.472 4.350 -4.493 1.00 97.81 70 PHE A CA 1
ATOM 610 C C . PHE A 1 70 ? -0.994 3.848 -3.129 1.00 97.81 70 PHE A C 1
ATOM 612 O O . PHE A 1 70 ? -1.552 4.256 -2.113 1.00 97.81 70 PHE A O 1
ATOM 619 N N . SER A 1 71 ? 0.044 3.005 -3.082 1.00 97.19 71 SER A N 1
ATOM 620 C CA . SER A 1 71 ? 0.651 2.551 -1.823 1.00 97.19 71 SER A CA 1
ATOM 621 C C . SER A 1 71 ? 1.142 3.727 -0.979 1.00 97.19 71 SER A C 1
ATOM 623 O O . SER A 1 71 ? 0.793 3.815 0.196 1.00 97.19 71 SER A O 1
ATOM 625 N N . GLU A 1 72 ? 1.921 4.637 -1.563 1.00 96.75 72 GLU A N 1
ATOM 626 C CA . GLU A 1 72 ? 2.494 5.769 -0.825 1.00 96.75 72 GLU A CA 1
ATOM 627 C C . GLU A 1 72 ? 1.420 6.769 -0.379 1.00 96.75 72 GLU A C 1
ATOM 629 O O . GLU A 1 72 ? 1.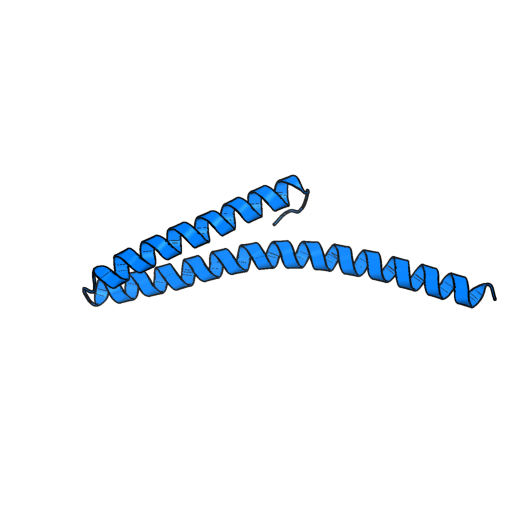366 7.128 0.794 1.00 96.75 72 GLU A O 1
ATOM 634 N N . GLN A 1 73 ? 0.478 7.128 -1.257 1.00 97.12 73 GLN A N 1
ATOM 635 C CA . GLN A 1 73 ? -0.634 8.010 -0.886 1.00 97.12 73 GLN A CA 1
ATOM 636 C C . GLN A 1 73 ? -1.506 7.415 0.225 1.00 97.12 73 GLN A C 1
ATOM 638 O O . GLN A 1 73 ? -1.960 8.139 1.115 1.00 97.12 73 GLN A O 1
ATOM 643 N N . ALA A 1 74 ? -1.753 6.103 0.187 1.00 95.19 74 ALA A N 1
ATOM 644 C CA . ALA A 1 74 ? -2.514 5.417 1.220 1.00 95.19 74 ALA A CA 1
ATOM 645 C C . ALA A 1 74 ? -1.768 5.418 2.561 1.00 95.19 74 ALA A C 1
ATOM 647 O O . ALA A 1 74 ? -2.366 5.794 3.568 1.00 95.19 74 ALA A O 1
ATOM 648 N N . LYS A 1 75 ? -0.469 5.087 2.583 1.00 95.69 75 LYS A N 1
ATOM 649 C CA . LYS A 1 75 ? 0.360 5.182 3.799 1.00 95.69 75 LYS A CA 1
ATOM 650 C C . LYS A 1 75 ? 0.329 6.585 4.389 1.00 95.69 75 LYS A C 1
ATOM 652 O O . LYS A 1 75 ? 0.004 6.733 5.562 1.00 95.69 75 LYS A O 1
ATOM 657 N N . ASP A 1 76 ? 0.590 7.608 3.577 1.00 95.31 76 ASP A N 1
ATOM 658 C CA . ASP A 1 76 ? 0.594 9.003 4.024 1.00 95.31 76 ASP A CA 1
ATOM 659 C C . ASP A 1 76 ? -0.758 9.411 4.613 1.00 95.31 76 ASP A C 1
ATOM 661 O O . ASP A 1 76 ? -0.831 10.0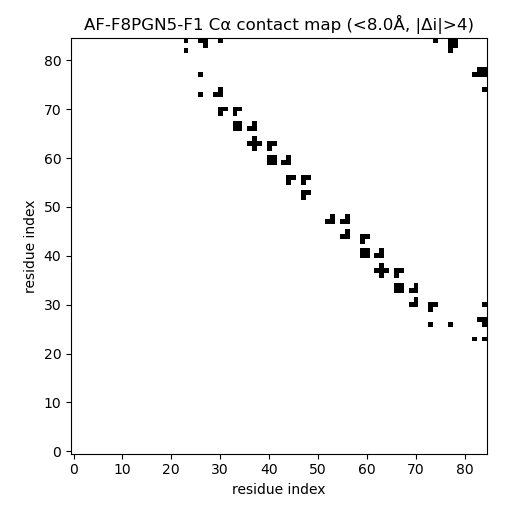33 5.676 1.00 95.31 76 ASP A O 1
ATOM 665 N N . SER A 1 77 ? -1.848 9.033 3.943 1.00 94.00 77 SER A N 1
ATOM 666 C CA . SER A 1 77 ? -3.205 9.340 4.397 1.00 94.00 77 SER A CA 1
ATOM 667 C C . SER A 1 77 ? -3.533 8.642 5.718 1.00 94.00 77 SER A C 1
ATOM 669 O O . SER A 1 77 ? -4.108 9.263 6.611 1.00 94.00 77 SER A O 1
ATOM 671 N N . PHE A 1 78 ? -3.145 7.375 5.882 1.00 92.88 78 PHE A N 1
ATOM 672 C CA . PHE A 1 78 ? -3.412 6.609 7.101 1.00 92.88 78 PHE A CA 1
ATOM 673 C C . PHE A 1 78 ? -2.515 7.028 8.271 1.00 92.88 78 PHE A C 1
ATOM 675 O O . PHE A 1 78 ? -3.004 7.130 9.398 1.00 92.88 78 PHE A O 1
ATOM 682 N N . HIS A 1 79 ? -1.25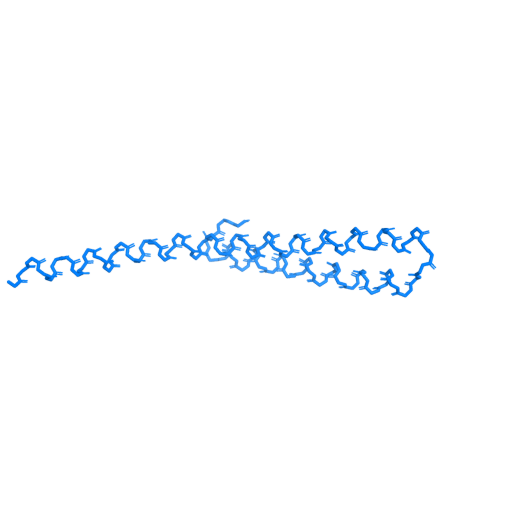6 7.387 8.010 1.00 90.94 79 HIS A N 1
ATOM 683 C CA . HIS A 1 79 ? -0.365 7.968 9.014 1.00 90.94 79 HIS A CA 1
ATOM 684 C C . HIS A 1 79 ? -0.896 9.299 9.551 1.00 90.94 79 HIS A C 1
ATOM 686 O O . HIS A 1 79 ? -0.886 9.511 10.763 1.00 90.94 79 HIS A O 1
ATOM 692 N N . ARG A 1 80 ? -1.433 10.174 8.686 1.00 88.19 80 ARG A N 1
ATOM 693 C CA . ARG A 1 80 ? -2.091 11.425 9.118 1.00 88.19 80 ARG A CA 1
ATOM 694 C C . ARG A 1 80 ? -3.307 11.179 10.013 1.00 88.19 80 ARG A C 1
ATOM 696 O O . ARG A 1 80 ? -3.610 12.008 10.863 1.00 88.19 80 ARG A O 1
ATOM 703 N N . LEU A 1 81 ? -3.983 10.043 9.843 1.00 85.06 81 LEU A N 1
ATOM 704 C CA . LEU A 1 81 ? -5.103 9.609 10.683 1.00 85.06 81 LEU A CA 1
ATOM 705 C C . LEU A 1 81 ? -4.649 8.902 11.975 1.00 85.06 81 LEU A C 1
ATOM 707 O O . LEU A 1 81 ? -5.485 8.383 12.710 1.00 85.06 81 LEU A O 1
ATOM 711 N N . GLY A 1 82 ? -3.343 8.854 12.258 1.00 81.12 82 GLY A N 1
ATOM 712 C CA . GLY A 1 82 ? -2.783 8.206 13.447 1.00 81.12 82 GLY A CA 1
ATOM 713 C C . GLY A 1 82 ? -2.741 6.678 13.367 1.00 81.12 82 GLY A C 1
ATOM 714 O O . GLY A 1 82 ? -2.466 6.021 14.369 1.00 81.12 82 GLY A O 1
ATOM 715 N N . THR A 1 83 ? -2.999 6.093 12.193 1.00 75.94 83 THR A N 1
ATOM 716 C CA . THR A 1 83 ? -2.913 4.643 11.987 1.00 75.94 83 THR A CA 1
ATOM 717 C C . THR A 1 83 ? -1.515 4.284 11.493 1.00 75.94 83 THR A C 1
ATOM 719 O O . THR A 1 83 ? -1.063 4.793 10.470 1.00 75.94 83 THR A O 1
ATOM 722 N N . VAL A 1 84 ? -0.822 3.395 12.206 1.00 73.88 84 VAL A N 1
ATOM 723 C CA . VAL A 1 84 ? 0.450 2.823 11.738 1.00 73.88 84 VAL A CA 1
ATOM 724 C C . VAL A 1 84 ? 0.124 1.707 10.748 1.00 73.88 84 VAL A C 1
ATOM 726 O O . VAL A 1 84 ? -0.432 0.677 11.141 1.00 73.88 84 VAL A O 1
ATOM 729 N N . VAL A 1 85 ? 0.430 1.935 9.470 1.00 69.75 85 VAL A N 1
ATOM 730 C CA . VAL A 1 85 ? 0.132 1.018 8.361 1.00 69.75 85 VAL A CA 1
ATOM 731 C C . VAL A 1 85 ? 1.397 0.394 7.794 1.00 69.75 85 VAL A C 1
ATOM 733 O O . VAL A 1 85 ? 2.341 1.150 7.492 1.00 69.75 85 VAL A O 1
#

pLDDT: mean 93.22, std 6.15, range [69.75, 98.38]

Radius of gyration: 21.19 Å; Cα contacts (8 Å, |Δi|>4): 54; chains: 1; bounding box: 50×24×59 Å

Nearest PDB structures (foldseek):
  6zw4-assembly1_H  TM=8.880E-01  e=1.949E+00  Nostoc punctiforme
  6zw4-assembly1_T  TM=8.880E-01  e=1.949E+00  Nostoc punctiforme
  6zw4-assembly1_GA  TM=8.880E-01  e=1.949E+00  Nostoc punctiforme
  6zw4-assembly1_SA  TM=8.880E-01  e=1.949E+00  Nostoc punctiforme
  6zw4-assembly1_EB  TM=8.880E-01  e=1.949E+00  Nostoc punctiforme

Organism: Serpula lacrymans var. lacrymans (strain S7.3) (NCBI:txid936435)

Secondary structure (DSSP, 8-state):
-HHHHHHHHHHHHHHHHHHHHHHHHHHHHHHHHHHHHHHHHHHHHHHHHHTT-HHHHHHHHHHHHHHHHHHHHHHHHHHHTT---

Solvent-accessible surface area (backbone atoms only — not comparable to full-atom values): 4435 Å² total; per-residue (Å²): 115,70,69,62,54,50,52,52,53,51,53,50,53,56,48,50,54,53,48,53,56,50,51,56,51,50,54,34,50,50,36,52,48,26,50,49,52,23,49,54,30,47,56,51,24,55,56,29,57,76,69,71,38,66,71,57,29,56,52,25,51,55,50,29,52,52,27,46,50,52,25,52,54,46,44,55,54,37,46,75,71,72,42,93,104